Protein AF-A0A832BBE5-F1 (afdb_monomer)

Secondary structure (DSSP, 8-state):
---HHHHHHHHHHTSGGGGGGTHHHHHHHHHHHHHHHHHHHHHHHTT------STHHHHHHHHHHHHTTSS-HHHHHHHHHHHHHHHHHHHTGGGT--HHHHHHHHHHHHHHHHHHHHHHHHHHHHHHTT-

Sequence (131 aa):
MKNPIYKEEYDYIFSRKAHSVRGASVVSAFIEAQILLLAKSFLESHVVKYEPKQHQEYRQSLNVLETNGLLSKPEIRQIEAFWKERNKAIHGPFKGMTREQWGKQNNKVVDLGRPIVKVLDSKIKSQENSQ

Nearest PDB structures (foldseek):
  5xsj-assembly1_L  TM=5.127E-01  e=1.984E+00  Clostridium beijerinckii NCIMB 8052
  4k0d-assembly1_B  TM=4.909E-01  e=1.884E+00  Anaeromyxobacter dehalogenans 2CP-C
  6egc-assembly1_A  TM=4.338E-01  e=1.251E+00  synthetic construct

Foldseek 3Di:
DCPVLVVVVVVCCVDPNVVVLCLLVVLVVLLQVLLLLLLCLVCVVVVHHDDDDDPVVSVVSVCSCDVVVVDDPVLSVLVVVLVVLSCCLVCVSVVVQDPVSSSVSSVVSNVSSVVSSVSSVVSSVVSVVVD

Radius of gyration: 17.36 Å; Cα contacts (8 Å, |Δi|>4): 98; chains: 1; bounding box: 36×24×51 Å

Mean predicted aligned error: 7.31 Å

Structure (mmCIF, N/CA/C/O backbone):
data_AF-A0A832BBE5-F1
#
_entry.id   AF-A0A832BBE5-F1
#
loop_
_atom_site.group_PDB
_atom_site.id
_atom_site.type_symbol
_atom_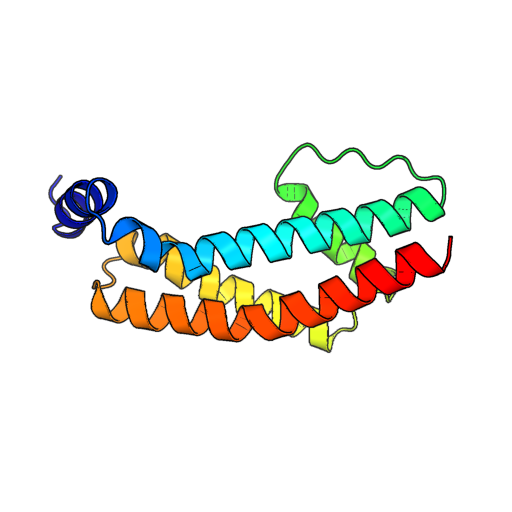site.label_atom_id
_atom_site.label_alt_id
_atom_site.label_comp_id
_atom_site.label_asym_id
_atom_site.label_entity_id
_atom_site.label_seq_id
_atom_site.pdbx_PDB_ins_code
_atom_site.Cartn_x
_atom_site.Cartn_y
_atom_site.Cartn_z
_atom_site.occupancy
_atom_site.B_iso_or_equiv
_atom_site.auth_seq_id
_atom_site.auth_comp_id
_atom_site.auth_asym_id
_atom_site.auth_atom_id
_atom_site.pdbx_PDB_model_num
ATOM 1 N N . MET A 1 1 ? 0.117 10.300 -32.029 1.00 50.59 1 MET A N 1
ATOM 2 C CA . MET A 1 1 ? 0.626 9.965 -30.680 1.00 50.59 1 MET A CA 1
ATOM 3 C C . MET A 1 1 ? 1.564 8.782 -30.791 1.00 50.59 1 MET A C 1
ATOM 5 O O . MET A 1 1 ? 1.086 7.717 -31.149 1.00 50.59 1 MET A O 1
ATOM 9 N N . LYS A 1 2 ? 2.867 8.932 -30.543 1.00 47.12 2 LYS A N 1
ATOM 10 C CA . LYS A 1 2 ? 3.761 7.766 -30.468 1.00 47.12 2 LYS A CA 1
ATOM 11 C C . LYS A 1 2 ? 4.782 7.967 -29.356 1.00 47.12 2 LYS A C 1
ATOM 13 O O . LYS A 1 2 ? 5.959 8.157 -29.615 1.00 47.12 2 LYS A O 1
ATOM 18 N N . ASN A 1 3 ? 4.297 7.958 -28.113 1.00 53.53 3 ASN A N 1
ATOM 19 C CA . ASN A 1 3 ? 5.160 7.582 -27.000 1.00 53.53 3 ASN A CA 1
ATOM 20 C C . ASN A 1 3 ? 5.612 6.137 -27.300 1.00 53.53 3 ASN A C 1
ATOM 22 O O . ASN A 1 3 ? 4.728 5.285 -27.426 1.00 53.53 3 ASN A O 1
ATOM 26 N N . PRO A 1 4 ? 6.915 5.855 -27.486 1.00 56.06 4 PRO A N 1
ATOM 27 C CA . PRO A 1 4 ? 7.409 4.510 -27.803 1.00 56.06 4 PRO A CA 1
ATOM 28 C C . PRO A 1 4 ? 6.905 3.460 -26.804 1.00 56.06 4 PRO A C 1
ATOM 30 O O . PRO A 1 4 ? 6.526 2.357 -27.190 1.00 56.06 4 PRO A O 1
ATOM 33 N N . ILE A 1 5 ? 6.739 3.883 -25.547 1.00 55.09 5 ILE A N 1
ATOM 34 C CA . ILE A 1 5 ? 6.223 3.068 -24.449 1.00 55.09 5 ILE A CA 1
ATOM 35 C C . ILE A 1 5 ? 4.761 2.663 -24.678 1.00 55.09 5 ILE A C 1
ATOM 37 O O . ILE A 1 5 ? 4.363 1.602 -24.233 1.00 55.09 5 ILE A O 1
ATOM 41 N N . TYR A 1 6 ? 3.938 3.431 -25.401 1.00 53.41 6 TYR A N 1
ATOM 42 C CA . TYR A 1 6 ? 2.527 3.063 -25.603 1.00 53.41 6 TYR A CA 1
ATOM 43 C C . TYR A 1 6 ? 2.378 1.747 -26.371 1.00 53.41 6 TYR A C 1
ATOM 45 O O . TYR A 1 6 ? 1.576 0.896 -25.993 1.00 53.41 6 TYR A O 1
ATOM 53 N N . LYS A 1 7 ? 3.153 1.579 -27.449 1.00 60.31 7 LYS A N 1
ATOM 54 C CA . LYS A 1 7 ? 3.114 0.347 -28.239 1.00 60.31 7 LYS A CA 1
ATOM 55 C C . LYS A 1 7 ? 3.739 -0.811 -27.465 1.00 60.31 7 LYS A C 1
ATOM 57 O O . LYS A 1 7 ? 3.179 -1.897 -27.467 1.00 60.31 7 LYS A O 1
ATOM 62 N N . GLU A 1 8 ? 4.825 -0.549 -26.739 1.00 60.72 8 GLU A N 1
ATOM 63 C CA . GLU A 1 8 ? 5.429 -1.538 -25.846 1.00 60.72 8 GLU A CA 1
ATOM 64 C C . GLU A 1 8 ? 4.452 -1.995 -24.755 1.00 60.72 8 GLU A C 1
ATOM 66 O O . GLU A 1 8 ? 4.295 -3.191 -24.575 1.00 60.72 8 GLU A O 1
ATOM 71 N N . GLU A 1 9 ? 3.745 -1.089 -24.074 1.00 54.31 9 GLU A N 1
ATOM 72 C CA . GLU A 1 9 ? 2.751 -1.424 -23.044 1.00 54.31 9 GLU A CA 1
ATOM 73 C C . GLU A 1 9 ? 1.535 -2.149 -23.638 1.00 54.31 9 GLU A C 1
ATOM 75 O O . GLU A 1 9 ? 1.048 -3.105 -23.036 1.00 54.31 9 GLU A O 1
ATOM 80 N N . TYR A 1 10 ? 1.078 -1.766 -24.837 1.00 62.00 10 TYR A N 1
ATOM 81 C CA . TYR A 1 10 ? 0.021 -2.481 -25.559 1.00 62.00 10 TYR A CA 1
ATOM 82 C C . TYR A 1 10 ? 0.435 -3.928 -25.860 1.00 62.00 10 TYR A C 1
ATOM 84 O O . TYR A 1 10 ? -0.231 -4.863 -25.419 1.00 62.00 10 TYR A O 1
ATOM 92 N N . ASP A 1 11 ? 1.573 -4.124 -26.528 1.00 64.69 11 ASP A N 1
ATOM 93 C CA . ASP A 1 11 ? 2.091 -5.454 -26.871 1.00 64.69 11 ASP A CA 1
ATOM 94 C C . ASP A 1 11 ? 2.392 -6.274 -25.600 1.00 64.69 11 ASP A C 1
ATOM 96 O O . ASP A 1 11 ? 2.222 -7.495 -25.559 1.00 64.69 11 ASP A O 1
ATOM 100 N N . TYR A 1 12 ? 2.787 -5.597 -24.520 1.00 62.66 12 TYR A N 1
ATOM 101 C CA . TYR A 1 12 ? 3.080 -6.212 -23.236 1.00 62.66 12 TYR A CA 1
ATOM 102 C C . TYR A 1 12 ? 1.833 -6.713 -22.502 1.00 62.66 12 TYR A C 1
ATOM 104 O O . TYR A 1 12 ? 1.886 -7.813 -21.940 1.00 62.66 12 TYR A O 1
ATOM 112 N N . ILE A 1 13 ? 0.724 -5.959 -22.512 1.00 55.66 13 ILE A N 1
ATOM 113 C CA . ILE A 1 13 ? -0.569 -6.364 -21.924 1.00 55.66 13 ILE A CA 1
ATOM 114 C C . ILE A 1 13 ? -1.029 -7.706 -22.501 1.00 55.66 13 ILE A C 1
ATOM 116 O O . ILE A 1 13 ? -1.531 -8.551 -21.760 1.00 55.66 13 ILE A O 1
ATOM 120 N N . PHE A 1 14 ? -0.798 -7.924 -23.796 1.00 59.44 14 PHE A N 1
ATOM 121 C CA . PHE A 1 14 ? -1.161 -9.155 -24.498 1.00 59.44 14 PHE A CA 1
ATOM 122 C C . PHE A 1 14 ? -0.044 -10.219 -24.503 1.00 59.44 14 PHE A C 1
ATOM 124 O O . PHE A 1 14 ? -0.167 -11.250 -25.163 1.00 59.44 14 PHE A O 1
ATOM 131 N N . SER A 1 15 ? 1.035 -10.020 -23.735 1.00 61.44 15 SER A N 1
ATOM 132 C CA . SER A 1 15 ? 2.144 -10.974 -23.601 1.00 61.44 15 SER A CA 1
ATOM 133 C C . SER A 1 15 ? 2.082 -11.779 -22.293 1.00 61.44 15 SER A C 1
ATOM 135 O O . SER A 1 15 ? 1.592 -11.308 -21.267 1.00 61.44 15 SER A O 1
ATOM 137 N N . ARG A 1 16 ? 2.717 -12.963 -22.255 1.00 57.56 16 ARG A N 1
ATOM 138 C CA . ARG A 1 16 ? 2.896 -13.757 -21.013 1.00 57.56 16 ARG A CA 1
ATOM 139 C C . ARG A 1 16 ? 3.698 -13.031 -19.919 1.00 57.56 16 ARG A C 1
ATOM 141 O O . ARG A 1 16 ? 3.708 -13.474 -18.773 1.00 57.56 16 ARG A O 1
ATOM 148 N N . LYS A 1 17 ? 4.375 -11.924 -20.246 1.00 56.06 17 LYS A N 1
ATOM 149 C CA . LYS A 1 17 ? 5.149 -11.124 -19.288 1.00 56.06 17 LYS A CA 1
ATOM 150 C C . LYS A 1 17 ? 4.250 -10.197 -18.449 1.00 56.06 17 LYS A C 1
ATOM 152 O O . LYS A 1 17 ? 4.674 -9.792 -17.373 1.00 56.06 17 LYS A O 1
ATOM 157 N N . ALA A 1 18 ? 2.993 -9.957 -18.849 1.00 54.88 18 ALA A N 1
ATOM 158 C CA . ALA A 1 18 ? 1.986 -9.179 -18.107 1.00 54.88 18 ALA A CA 1
ATOM 159 C C . ALA A 1 18 ? 1.898 -9.517 -16.602 1.00 54.88 18 ALA A C 1
ATOM 161 O O . ALA A 1 18 ? 1.662 -8.635 -15.774 1.00 54.88 18 ALA A O 1
ATOM 162 N N . HIS A 1 19 ? 2.120 -10.783 -16.237 1.00 51.19 19 HIS A N 1
ATOM 163 C CA . HIS A 1 19 ? 2.007 -11.271 -14.862 1.00 51.19 19 HIS A CA 1
ATOM 164 C C . HIS A 1 19 ? 3.112 -10.769 -13.916 1.00 51.19 19 HIS A C 1
ATOM 166 O O . HIS A 1 19 ? 2.826 -10.537 -12.744 1.00 51.19 19 HIS A O 1
ATOM 172 N N . SER A 1 20 ? 4.345 -10.539 -14.390 1.00 55.66 20 SER A N 1
ATOM 173 C CA . SER A 1 20 ? 5.463 -10.111 -13.523 1.00 55.66 20 SER A CA 1
ATOM 174 C C . SER A 1 20 ? 5.429 -8.620 -13.166 1.00 55.66 20 SER A C 1
ATOM 176 O O . SER A 1 20 ? 6.183 -8.159 -12.311 1.00 55.66 20 SER A O 1
ATOM 178 N N . VAL A 1 21 ? 4.522 -7.859 -13.784 1.00 59.62 21 VAL A N 1
ATOM 179 C CA . VAL A 1 21 ? 4.467 -6.390 -13.683 1.00 59.62 21 VAL A CA 1
ATOM 180 C C . VAL A 1 21 ? 3.638 -5.892 -12.531 1.00 59.62 21 VAL A C 1
ATOM 182 O O . VAL A 1 21 ? 3.791 -4.770 -12.062 1.00 59.62 21 VAL A O 1
ATOM 185 N N . ARG A 1 22 ? 2.722 -6.733 -12.071 1.00 69.06 22 ARG A N 1
ATOM 186 C CA . ARG A 1 22 ? 1.640 -6.300 -11.199 1.00 69.06 22 ARG A CA 1
ATOM 187 C C . ARG A 1 22 ? 2.068 -6.163 -9.741 1.00 69.06 22 ARG A C 1
ATOM 189 O O . ARG A 1 22 ? 1.218 -5.868 -8.920 1.00 69.06 22 ARG A O 1
ATOM 196 N N . GLY A 1 23 ? 3.351 -6.338 -9.411 1.00 77.44 23 GLY A N 1
ATOM 197 C CA . GLY A 1 23 ? 3.856 -6.307 -8.035 1.00 77.44 23 GLY A CA 1
ATOM 198 C C . GLY A 1 23 ? 3.444 -5.048 -7.266 1.00 77.44 23 GLY A C 1
ATOM 199 O O . GLY A 1 23 ? 2.754 -5.153 -6.255 1.00 77.44 23 GLY A O 1
ATOM 200 N N . ALA A 1 24 ? 3.792 -3.859 -7.770 1.00 83.56 24 ALA A N 1
ATOM 201 C CA . ALA A 1 24 ? 3.429 -2.591 -7.135 1.00 83.56 24 ALA A CA 1
ATOM 202 C C . ALA A 1 24 ? 1.907 -2.392 -7.048 1.00 83.56 24 ALA A C 1
ATOM 204 O O . ALA A 1 24 ? 1.408 -1.921 -6.028 1.00 83.56 24 ALA A O 1
ATOM 205 N N . SER A 1 25 ? 1.162 -2.774 -8.089 1.00 83.44 25 SER A N 1
ATOM 206 C CA . SER A 1 25 ? -0.300 -2.654 -8.122 1.00 83.44 25 SER A CA 1
ATOM 207 C C . SER A 1 25 ? -0.988 -3.595 -7.131 1.00 83.44 25 SER A C 1
ATOM 209 O O . SER A 1 25 ? -1.879 -3.165 -6.408 1.00 83.44 25 SER A O 1
ATOM 211 N N . VAL A 1 26 ? -0.558 -4.856 -7.064 1.00 82.94 26 VAL A N 1
ATOM 212 C CA . VAL A 1 26 ? -1.114 -5.883 -6.172 1.00 82.94 26 VAL A CA 1
ATOM 213 C C . VAL A 1 26 ? -0.813 -5.536 -4.723 1.00 82.94 26 VAL A C 1
ATOM 215 O O . VAL A 1 26 ? -1.729 -5.507 -3.911 1.00 82.94 26 VAL A O 1
ATOM 218 N N . VAL A 1 27 ? 0.441 -5.207 -4.400 1.00 84.88 27 VAL A N 1
ATOM 219 C CA . VAL A 1 27 ? 0.817 -4.808 -3.036 1.00 84.88 27 VAL A CA 1
ATOM 220 C C . VAL A 1 27 ? 0.084 -3.530 -2.621 1.00 84.88 27 VAL A C 1
ATOM 222 O O . VAL A 1 27 ? -0.387 -3.44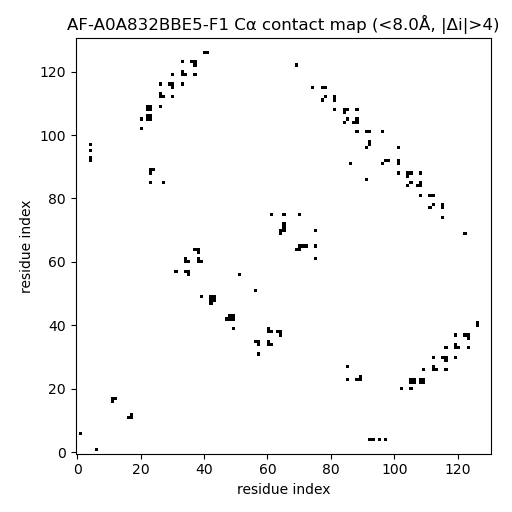5 -1.492 1.00 84.88 27 VAL A O 1
ATOM 225 N N . SER A 1 28 ? -0.091 -2.566 -3.535 1.00 88.69 28 SER A N 1
ATOM 226 C CA . SER A 1 28 ? -0.892 -1.362 -3.275 1.00 88.69 28 SER A CA 1
ATOM 227 C C . SER A 1 28 ? -2.347 -1.695 -2.958 1.00 88.69 28 SER A C 1
ATOM 229 O O . SER A 1 28 ? -2.863 -1.185 -1.971 1.00 88.69 28 SER A O 1
ATOM 231 N N . ALA A 1 29 ? -2.998 -2.526 -3.775 1.00 87.44 29 ALA A N 1
ATOM 232 C CA . ALA A 1 29 ? -4.392 -2.908 -3.563 1.00 87.44 29 ALA A CA 1
ATOM 233 C C . ALA A 1 29 ? -4.570 -3.700 -2.260 1.00 87.44 29 ALA A C 1
ATOM 235 O O . ALA A 1 29 ? -5.550 -3.509 -1.549 1.00 87.44 29 ALA A O 1
ATOM 236 N N . PHE A 1 30 ? -3.601 -4.554 -1.919 1.00 85.94 30 PHE A N 1
ATOM 237 C CA . PHE A 1 30 ? -3.637 -5.345 -0.694 1.00 85.94 30 PHE A CA 1
ATOM 238 C C . PHE A 1 30 ? -3.514 -4.471 0.559 1.00 85.94 30 PHE A C 1
ATOM 240 O O . PHE A 1 30 ? -4.342 -4.575 1.458 1.00 85.94 30 PHE A O 1
ATOM 247 N N . ILE A 1 31 ? -2.540 -3.552 0.591 1.00 90.69 31 ILE A N 1
ATOM 248 C CA . ILE A 1 31 ? -2.375 -2.591 1.696 1.00 90.69 31 ILE A CA 1
ATOM 249 C C . ILE A 1 31 ? -3.621 -1.705 1.840 1.00 90.69 31 ILE A C 1
ATOM 251 O O . ILE A 1 31 ? -4.066 -1.450 2.957 1.00 90.69 31 ILE A O 1
ATOM 255 N N . GLU A 1 32 ? -4.195 -1.245 0.725 1.00 90.56 32 GLU A N 1
ATOM 256 C CA . GLU A 1 32 ? -5.436 -0.462 0.725 1.00 90.56 32 GLU A CA 1
ATOM 257 C C . GLU A 1 32 ? -6.596 -1.246 1.346 1.00 90.56 32 GLU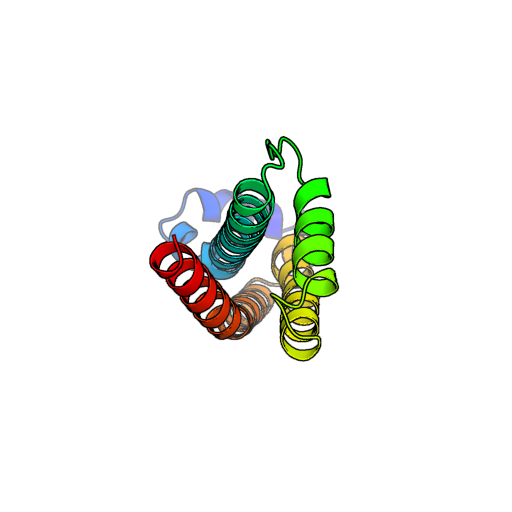 A C 1
ATOM 259 O O . GLU A 1 32 ? -7.227 -0.756 2.28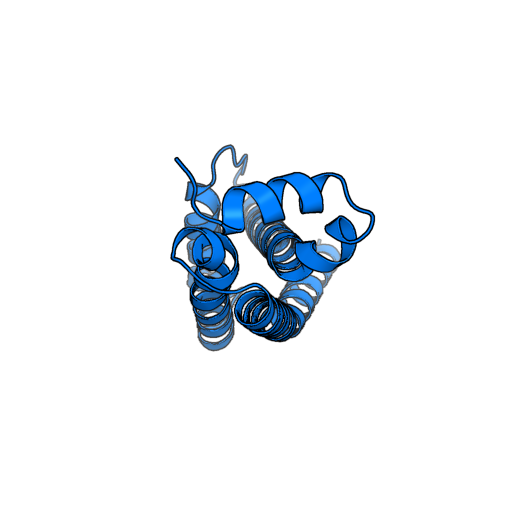1 1.00 90.56 32 GLU A O 1
ATOM 264 N N . ALA A 1 33 ? -6.815 -2.488 0.908 1.00 88.31 33 ALA A N 1
ATOM 265 C CA . ALA A 1 33 ? -7.848 -3.353 1.465 1.00 88.31 33 ALA A CA 1
ATOM 266 C C . ALA A 1 33 ? -7.647 -3.621 2.966 1.00 88.31 33 ALA A C 1
ATOM 268 O O . ALA A 1 33 ? -8.605 -3.543 3.728 1.00 88.31 33 ALA A O 1
ATOM 269 N N . GLN A 1 34 ? -6.413 -3.884 3.409 1.00 89.88 34 GLN A N 1
ATOM 270 C CA . GLN A 1 34 ? -6.103 -4.126 4.822 1.00 89.88 34 GLN A CA 1
ATOM 271 C C . GLN A 1 34 ? -6.379 -2.901 5.701 1.00 89.88 34 GLN A C 1
ATOM 273 O O . GLN A 1 34 ? -6.888 -3.041 6.809 1.00 89.88 34 GLN A O 1
ATOM 278 N N . ILE A 1 35 ? -6.069 -1.698 5.214 1.00 92.31 35 ILE A N 1
ATOM 279 C CA . ILE A 1 35 ? -6.351 -0.452 5.938 1.00 92.31 35 ILE A CA 1
ATOM 280 C C . ILE A 1 35 ? -7.854 -0.213 6.052 1.00 92.31 35 ILE A C 1
ATOM 282 O O . ILE A 1 35 ? -8.332 0.097 7.142 1.00 92.31 35 ILE A O 1
ATOM 286 N N . LEU A 1 36 ? -8.595 -0.387 4.953 1.00 90.25 36 LEU A N 1
ATOM 287 C CA . LEU A 1 36 ? -10.052 -0.258 4.957 1.00 90.25 36 LEU A CA 1
ATOM 288 C C . LEU A 1 36 ? -10.690 -1.282 5.901 1.00 90.25 36 LEU A C 1
ATOM 290 O O . LEU A 1 36 ? -11.563 -0.927 6.686 1.00 90.25 36 LEU A O 1
ATOM 294 N N . LEU A 1 37 ? -10.227 -2.534 5.858 1.00 88.69 37 LEU A N 1
ATOM 295 C CA . LEU A 1 37 ? -10.721 -3.602 6.721 1.00 88.69 37 LEU A CA 1
ATOM 296 C C . LEU A 1 37 ? -10.435 -3.308 8.194 1.00 88.69 37 LEU A C 1
ATOM 298 O O . LEU A 1 37 ? -11.346 -3.374 9.007 1.00 88.69 37 LEU A O 1
ATOM 302 N N . LEU A 1 38 ? -9.201 -2.931 8.538 1.00 90.25 38 LEU A N 1
ATOM 303 C CA . LEU A 1 38 ? -8.829 -2.640 9.922 1.00 90.25 38 LEU A CA 1
ATOM 304 C C . LEU A 1 38 ? -9.624 -1.452 10.484 1.00 90.25 38 LEU A C 1
ATOM 306 O O . LEU A 1 38 ? -10.095 -1.509 11.618 1.00 90.25 38 LEU A O 1
ATOM 310 N N . ALA A 1 39 ? -9.802 -0.391 9.690 1.00 90.50 39 ALA A N 1
ATOM 311 C CA . ALA A 1 39 ? -10.602 0.762 10.093 1.00 90.50 39 ALA A CA 1
ATOM 312 C C . ALA A 1 39 ? -12.079 0.386 10.257 1.00 90.50 39 ALA A C 1
ATOM 314 O O . ALA A 1 39 ? -12.700 0.777 11.243 1.00 90.50 39 ALA A O 1
ATOM 315 N N . LYS A 1 40 ? -12.622 -0.414 9.330 1.00 87.81 40 LYS A N 1
ATOM 316 C CA . LYS A 1 40 ? -13.985 -0.941 9.412 1.00 87.81 40 LYS A CA 1
ATOM 317 C C . LYS A 1 40 ? -14.193 -1.747 10.692 1.00 87.81 40 LYS A C 1
ATOM 319 O O . LYS A 1 40 ? -15.098 -1.418 11.448 1.00 87.81 40 LYS A O 1
ATOM 324 N N . SER A 1 41 ? -13.342 -2.739 10.956 1.00 87.12 41 SER A N 1
ATOM 325 C CA . SER A 1 41 ? -13.450 -3.595 12.141 1.00 87.12 41 SER A CA 1
ATOM 326 C C . SER A 1 41 ? -13.409 -2.783 13.433 1.00 87.12 41 SER A C 1
ATOM 328 O O . SER A 1 41 ? -14.217 -3.017 14.327 1.00 87.12 41 SER A O 1
ATOM 330 N N . PHE A 1 42 ? -12.518 -1.789 13.512 1.00 90.06 42 PHE A N 1
ATOM 331 C CA . PHE A 1 42 ? -12.453 -0.888 14.661 1.00 90.06 42 PHE A CA 1
ATOM 332 C C . PHE A 1 42 ? -13.726 -0.044 14.820 1.00 90.06 42 PHE A C 1
ATOM 334 O O . PHE A 1 42 ? -14.251 0.087 15.920 1.00 90.06 42 PHE A O 1
ATOM 341 N N . LEU A 1 43 ? -14.239 0.550 13.743 1.00 89.06 43 LEU A N 1
ATOM 342 C CA . LEU A 1 43 ? -15.444 1.380 13.812 1.00 89.06 43 LEU A CA 1
ATOM 343 C C . LEU A 1 43 ? -16.679 0.551 14.187 1.00 89.06 43 LEU A C 1
ATOM 345 O O . LEU A 1 43 ? -17.455 0.952 15.056 1.00 89.06 43 LEU A O 1
ATOM 349 N N . GLU A 1 44 ? -16.829 -0.630 13.593 1.00 87.50 44 GLU A N 1
ATOM 350 C CA . GLU A 1 44 ? -17.949 -1.529 13.872 1.00 87.50 44 GLU A CA 1
ATOM 351 C C . GLU A 1 44 ? -17.902 -2.081 15.303 1.00 87.50 44 GLU A C 1
ATOM 353 O O . GLU A 1 44 ? -18.953 -2.189 15.936 1.00 87.50 44 GLU A O 1
ATOM 358 N N . SER A 1 45 ? -16.710 -2.317 15.874 1.00 87.81 45 SER A N 1
ATOM 359 C CA . SER A 1 45 ? -16.576 -2.684 17.295 1.00 87.81 45 SER A CA 1
ATOM 360 C C . SER A 1 45 ? -17.006 -1.562 18.251 1.00 87.81 45 SER A C 1
ATOM 362 O O . SER A 1 45 ? -17.269 -1.818 19.422 1.00 87.81 45 SER A O 1
ATOM 364 N N . HIS A 1 46 ? -17.099 -0.324 17.759 1.00 86.06 46 HIS A N 1
ATOM 365 C CA . HIS A 1 46 ? -17.602 0.844 18.485 1.00 86.06 46 HIS A CA 1
ATOM 366 C C . HIS A 1 46 ? -19.018 1.242 18.036 1.00 86.06 46 HIS A C 1
ATOM 368 O O . HIS A 1 46 ? -19.441 2.379 18.236 1.00 86.06 46 HIS A O 1
ATOM 374 N N . VAL A 1 47 ? -19.770 0.304 17.443 1.00 86.44 47 VAL A N 1
ATOM 375 C CA . VAL A 1 47 ? -21.172 0.485 17.017 1.00 86.44 47 VAL A CA 1
ATOM 376 C C . VAL A 1 47 ? -21.333 1.552 15.916 1.00 86.44 47 VAL A C 1
ATOM 378 O O . VAL A 1 47 ? -22.423 2.072 15.676 1.00 86.44 47 VAL A O 1
ATOM 381 N N . VAL A 1 48 ? -20.258 1.873 15.191 1.00 84.19 48 VAL A N 1
ATOM 382 C CA . VAL A 1 48 ? -20.297 2.770 14.032 1.00 84.19 48 VAL A CA 1
ATOM 383 C C . VAL A 1 48 ? -20.432 1.936 12.762 1.00 84.19 48 VAL A C 1
ATOM 385 O O . VAL A 1 48 ? -19.533 1.185 12.394 1.00 84.19 48 VAL A O 1
ATOM 388 N N . LYS A 1 49 ? -21.551 2.094 12.048 1.00 77.44 49 LYS A N 1
ATOM 389 C CA . LYS A 1 49 ? -21.749 1.444 10.748 1.00 77.44 49 LYS A CA 1
ATOM 390 C C . LYS A 1 49 ? -20.845 2.094 9.694 1.00 77.44 49 LYS A C 1
ATOM 392 O O . LYS A 1 49 ? -21.025 3.270 9.380 1.00 77.44 49 LYS A O 1
ATOM 397 N N . TYR A 1 50 ? -19.912 1.331 9.122 1.00 74.44 50 TYR A N 1
ATOM 398 C CA . TYR A 1 50 ? -18.963 1.827 8.122 1.00 74.44 50 TYR A CA 1
ATOM 399 C C . TYR A 1 50 ? -19.134 1.118 6.766 1.00 74.44 50 TYR A C 1
ATOM 401 O O . TYR A 1 50 ? -18.804 -0.057 6.609 1.00 74.44 50 TYR A O 1
ATOM 409 N N . GLU A 1 51 ? -19.646 1.851 5.768 1.00 69.88 51 GLU A N 1
ATOM 410 C CA . GLU A 1 51 ? -19.847 1.381 4.385 1.00 69.88 51 GLU A CA 1
ATOM 411 C C . GLU A 1 51 ? -19.080 2.263 3.378 1.00 69.88 51 GLU A C 1
ATOM 413 O O . GLU A 1 51 ? -19.660 3.188 2.799 1.00 69.88 51 GLU A O 1
ATOM 418 N N . PRO A 1 52 ? -17.780 2.004 3.163 1.00 62.53 52 PRO A N 1
ATOM 419 C CA . PRO A 1 52 ? -16.969 2.755 2.210 1.00 62.53 52 PRO A CA 1
ATOM 420 C C . PRO A 1 52 ? -17.407 2.528 0.738 1.00 62.53 52 PRO A C 1
ATOM 422 O O . PRO A 1 52 ? -17.617 1.390 0.317 1.00 62.53 52 PRO A O 1
ATOM 425 N N . LYS A 1 53 ? -17.555 3.606 -0.051 1.00 65.75 53 LYS A N 1
ATOM 426 C CA . LYS A 1 53 ? -17.920 3.664 -1.482 1.00 65.75 53 LYS A CA 1
ATOM 427 C C . LYS A 1 53 ? -16.866 4.312 -2.413 1.00 65.75 53 LYS A C 1
ATOM 429 O O . LYS A 1 53 ? -17.043 4.231 -3.629 1.00 65.75 53 LYS A O 1
ATOM 434 N N . GLN A 1 54 ? -15.818 4.989 -1.928 1.00 66.19 54 GLN A N 1
ATOM 435 C CA . GLN A 1 54 ? -14.878 5.803 -2.731 1.00 66.19 54 GLN A CA 1
ATOM 436 C C . GLN A 1 54 ? -13.420 5.842 -2.222 1.00 66.19 54 GLN A C 1
ATOM 438 O O . GLN A 1 54 ? -13.142 5.881 -1.036 1.00 66.19 54 GLN A O 1
ATOM 443 N N . HIS A 1 55 ? -12.454 6.046 -3.129 1.00 56.75 55 HIS A N 1
ATOM 444 C CA . HIS A 1 55 ? -11.015 6.188 -2.815 1.00 56.75 55 HIS A CA 1
ATOM 445 C C . HIS A 1 55 ? -10.641 7.254 -1.757 1.00 56.75 55 HIS A C 1
ATOM 447 O O . HIS A 1 55 ? -9.591 7.138 -1.122 1.00 56.75 55 HIS A O 1
ATOM 453 N N . GLN A 1 56 ? -11.454 8.300 -1.544 1.00 62.16 56 GLN A N 1
ATOM 454 C CA . GLN A 1 56 ? -11.209 9.281 -0.468 1.00 62.16 56 GLN A CA 1
ATOM 455 C C . GLN A 1 56 ? -11.209 8.629 0.928 1.00 62.16 56 GLN A C 1
ATOM 457 O O . GLN A 1 56 ? -10.583 9.140 1.860 1.00 62.16 56 GLN A O 1
ATOM 462 N N . GLU A 1 57 ? -11.827 7.458 1.049 1.00 73.38 57 GLU A N 1
ATOM 463 C CA . GLU A 1 57 ? -11.947 6.692 2.284 1.00 73.38 57 GLU A CA 1
ATOM 464 C C . GLU A 1 57 ? -10.640 6.060 2.729 1.00 73.38 57 GLU A C 1
ATOM 466 O O . GLU A 1 57 ? -10.479 5.795 3.917 1.00 73.38 57 GLU A O 1
ATOM 471 N N . TYR A 1 58 ? -9.666 5.892 1.831 1.00 81.75 58 TYR A N 1
ATOM 472 C CA . TYR A 1 58 ? -8.349 5.400 2.218 1.00 81.75 58 TYR A CA 1
ATOM 473 C C . TYR A 1 58 ? -7.666 6.341 3.222 1.00 81.75 58 TYR A C 1
ATOM 475 O O . TYR A 1 58 ? -7.160 5.907 4.257 1.00 81.75 58 TYR A O 1
ATOM 483 N N . ARG A 1 59 ? -7.685 7.655 2.950 1.00 84.06 59 ARG A N 1
ATOM 484 C CA . ARG A 1 59 ? -7.098 8.655 3.858 1.00 84.06 59 ARG A CA 1
ATOM 485 C C . ARG A 1 59 ? -7.903 8.798 5.142 1.00 84.06 59 ARG A C 1
ATOM 487 O O . ARG A 1 59 ? -7.316 8.944 6.205 1.00 84.06 59 ARG A O 1
ATOM 494 N N . GLN A 1 60 ? -9.229 8.742 5.050 1.00 86.38 60 GLN A N 1
ATOM 495 C CA . GLN A 1 60 ? -10.087 8.775 6.235 1.00 86.38 60 GLN A CA 1
ATOM 496 C C . GLN A 1 60 ? -9.831 7.558 7.131 1.00 86.38 60 GLN A C 1
ATOM 498 O O . GLN A 1 60 ? -9.664 7.719 8.334 1.00 86.38 60 GLN A O 1
ATOM 503 N N . SER A 1 61 ? -9.698 6.370 6.540 1.00 90.81 61 SER A N 1
ATOM 504 C CA . SER A 1 61 ? -9.349 5.140 7.252 1.00 90.81 61 SER A CA 1
ATOM 505 C C . SER A 1 61 ? -7.988 5.255 7.923 1.00 90.81 61 SER A C 1
ATOM 507 O O . SER A 1 61 ? -7.870 4.959 9.105 1.00 90.81 61 SER A O 1
ATOM 509 N N . LEU A 1 62 ? -6.970 5.771 7.225 1.00 89.69 62 LEU A N 1
ATOM 510 C CA . LEU A 1 62 ? -5.672 6.045 7.846 1.00 89.69 62 LEU A CA 1
ATOM 511 C C . LEU A 1 62 ? -5.779 7.005 9.038 1.00 89.69 62 LEU A C 1
ATOM 513 O O . LEU A 1 62 ? -5.195 6.722 10.079 1.00 89.69 62 LEU A O 1
ATOM 517 N N . ASN A 1 63 ? -6.554 8.086 8.922 1.00 89.62 63 ASN A N 1
ATOM 518 C CA . ASN A 1 63 ? -6.749 9.037 10.019 1.00 89.62 63 ASN A CA 1
ATOM 519 C C . ASN A 1 63 ? -7.440 8.392 11.228 1.00 89.62 63 ASN A C 1
ATOM 521 O O . ASN A 1 63 ? -7.064 8.675 12.365 1.00 89.62 63 ASN A O 1
ATOM 525 N N . VAL A 1 64 ? -8.434 7.525 10.996 1.00 91.69 64 VAL A N 1
ATOM 526 C CA . VAL A 1 64 ? -9.093 6.741 12.054 1.00 91.69 64 VAL A CA 1
ATOM 527 C C . VAL A 1 64 ? -8.067 5.857 12.757 1.00 91.69 64 VAL A C 1
ATOM 529 O O . VAL A 1 64 ? -7.980 5.881 13.983 1.00 91.69 64 VAL A O 1
ATOM 532 N N . LEU A 1 65 ? -7.257 5.122 11.995 1.00 93.25 65 LEU A N 1
ATOM 533 C CA . LEU A 1 65 ? -6.251 4.217 12.546 1.00 93.25 65 LEU A CA 1
ATOM 534 C C . LEU A 1 65 ? -5.143 4.950 13.315 1.00 93.25 65 LEU A C 1
ATOM 536 O O . LEU A 1 65 ? -4.696 4.456 14.348 1.00 93.25 65 LEU A O 1
ATOM 540 N N . GLU A 1 66 ? -4.708 6.116 12.834 1.00 93.44 66 GLU A N 1
ATOM 541 C CA . GLU A 1 66 ? -3.704 6.951 13.501 1.00 93.44 66 GLU A CA 1
ATOM 542 C C . GLU A 1 66 ? -4.255 7.569 14.792 1.00 93.44 66 GLU A C 1
ATOM 544 O O . GLU A 1 66 ? -3.649 7.438 15.855 1.00 93.44 66 GLU A O 1
ATOM 549 N N . THR A 1 67 ? -5.419 8.220 14.716 1.00 92.19 67 THR A N 1
ATOM 550 C CA . THR A 1 67 ? -6.001 8.974 15.840 1.00 92.19 67 THR A CA 1
ATOM 551 C C . THR A 1 67 ? -6.349 8.065 17.016 1.00 92.19 67 THR A C 1
ATOM 553 O O . THR A 1 67 ? -6.219 8.466 18.169 1.00 92.19 67 THR A O 1
ATOM 556 N N . ASN A 1 68 ? -6.743 6.823 16.728 1.00 91.38 68 ASN A N 1
ATOM 557 C CA . ASN A 1 68 ? -7.096 5.828 17.738 1.00 91.38 68 ASN A CA 1
ATOM 558 C C . ASN A 1 68 ? -5.920 4.909 18.118 1.00 91.38 68 ASN A C 1
ATOM 560 O O . ASN A 1 68 ? -6.107 3.931 18.835 1.00 91.38 68 ASN A O 1
ATOM 564 N N . GLY A 1 69 ? -4.705 5.192 17.637 1.00 91.69 69 GLY A N 1
ATOM 565 C CA . GLY A 1 69 ? -3.493 4.472 18.034 1.00 91.69 69 GLY A CA 1
ATOM 566 C C . GLY A 1 69 ? -3.381 3.029 17.527 1.00 91.69 69 GLY A C 1
ATOM 567 O O . GLY A 1 69 ? -2.486 2.308 17.969 1.00 91.69 69 GLY A O 1
ATOM 568 N N . LEU A 1 70 ? -4.227 2.597 16.582 1.00 93.56 70 LEU A N 1
ATOM 569 C CA . LEU A 1 70 ? -4.083 1.285 15.934 1.00 93.56 70 LEU A CA 1
ATOM 570 C C . LEU A 1 70 ? -2.824 1.229 15.069 1.00 93.56 70 LEU A C 1
ATOM 572 O O . LEU A 1 70 ? -2.176 0.182 14.984 1.00 93.56 70 LEU A O 1
ATOM 576 N N . LEU A 1 71 ? -2.466 2.355 14.449 1.00 94.56 71 LEU A N 1
ATOM 577 C CA . LEU A 1 71 ? -1.198 2.545 13.757 1.00 94.56 71 LEU A CA 1
ATOM 578 C C . LEU A 1 71 ? -0.371 3.622 14.459 1.00 94.56 71 LEU A C 1
ATOM 580 O O . LEU A 1 71 ? -0.816 4.739 14.702 1.00 94.56 71 LEU A O 1
ATOM 584 N N . SER A 1 72 ? 0.872 3.275 14.755 1.00 95.12 72 SER A N 1
ATOM 585 C CA . SER A 1 72 ? 1.880 4.169 15.301 1.00 95.12 72 SER A CA 1
ATOM 586 C C . SER A 1 72 ? 2.411 5.130 14.232 1.00 95.12 72 SER A C 1
ATOM 588 O O . SER A 1 72 ? 2.422 4.836 13.035 1.00 95.12 72 SER A O 1
ATOM 590 N N . LYS A 1 73 ? 2.951 6.277 14.663 1.00 92.38 73 LYS A N 1
ATOM 591 C CA . LYS A 1 73 ? 3.567 7.261 13.752 1.00 92.38 73 LYS A CA 1
ATOM 592 C C . LYS A 1 73 ? 4.650 6.662 12.833 1.00 92.38 73 LYS A C 1
ATOM 594 O O . LYS A 1 73 ? 4.686 7.039 11.662 1.00 92.38 73 LYS A O 1
ATOM 599 N N . PRO A 1 74 ? 5.539 5.754 13.294 1.00 95.31 74 PRO A N 1
ATOM 600 C CA . PRO A 1 74 ? 6.478 5.072 12.402 1.00 95.31 74 PRO A CA 1
ATOM 601 C C . PRO A 1 74 ? 5.795 4.238 11.310 1.00 95.31 74 PRO A C 1
ATOM 603 O O . PRO A 1 74 ? 6.225 4.300 10.160 1.00 95.31 74 PRO A O 1
ATOM 606 N N . GLU A 1 75 ? 4.726 3.506 11.637 1.00 95.00 75 GLU A N 1
ATOM 607 C CA . GLU A 1 75 ? 3.964 2.702 10.667 1.00 95.00 75 GLU A CA 1
ATOM 608 C C . GLU A 1 75 ? 3.285 3.601 9.620 1.00 95.00 75 GLU A C 1
ATOM 610 O O . GLU A 1 75 ? 3.387 3.339 8.421 1.00 95.00 75 GLU A O 1
ATOM 615 N N . ILE A 1 76 ? 2.689 4.721 10.047 1.00 94.12 76 ILE A N 1
ATOM 616 C CA . ILE A 1 76 ? 2.108 5.722 9.137 1.00 94.12 76 ILE A CA 1
ATOM 617 C C . ILE A 1 76 ? 3.171 6.285 8.185 1.00 94.12 76 ILE A C 1
ATOM 619 O O . ILE A 1 76 ? 2.977 6.289 6.970 1.00 94.12 76 ILE A O 1
ATOM 623 N N . ARG A 1 77 ? 4.342 6.679 8.699 1.00 94.12 77 ARG A N 1
ATOM 624 C CA . ARG A 1 77 ? 5.447 7.182 7.860 1.00 94.12 77 ARG A CA 1
ATOM 625 C C . ARG A 1 77 ? 5.934 6.149 6.843 1.00 94.12 77 ARG A C 1
ATOM 627 O O . ARG A 1 77 ? 6.297 6.522 5.727 1.00 94.12 77 ARG A O 1
ATOM 634 N N . GLN A 1 78 ? 5.951 4.864 7.203 1.00 94.44 78 GLN A N 1
ATOM 635 C CA . GLN A 1 78 ? 6.284 3.791 6.26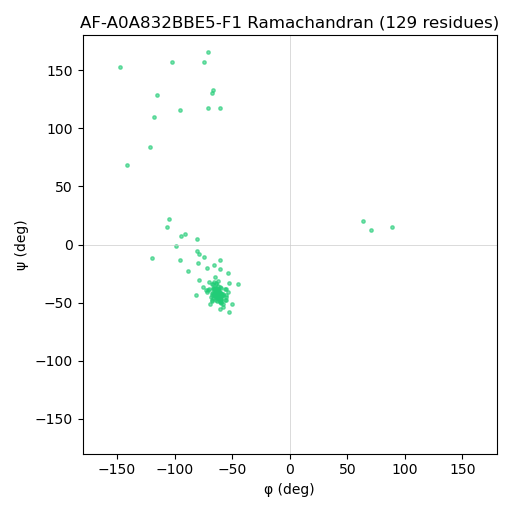1 1.00 94.44 78 GLN A CA 1
ATOM 636 C C . GLN A 1 78 ? 5.245 3.693 5.140 1.00 94.44 78 GLN A C 1
ATOM 638 O O . GLN A 1 78 ? 5.622 3.619 3.968 1.00 94.44 78 GLN A O 1
ATOM 643 N N . ILE A 1 79 ? 3.955 3.764 5.478 1.00 94.25 79 ILE A N 1
ATOM 644 C CA . ILE A 1 79 ? 2.857 3.775 4.504 1.00 94.25 79 ILE A CA 1
ATOM 645 C C . ILE A 1 79 ? 2.974 4.986 3.566 1.00 94.25 79 ILE A C 1
ATOM 647 O O . ILE A 1 79 ? 2.909 4.834 2.346 1.00 94.25 79 ILE A O 1
ATOM 651 N N . GLU A 1 80 ? 3.234 6.184 4.089 1.00 93.38 80 GLU A N 1
ATOM 652 C CA . GLU A 1 80 ? 3.438 7.388 3.272 1.00 93.38 80 GLU A CA 1
ATOM 653 C C . GLU A 1 80 ? 4.646 7.276 2.329 1.00 93.38 80 GLU A C 1
ATOM 655 O O . GLU A 1 80 ? 4.578 7.680 1.162 1.00 93.38 80 GLU A O 1
ATOM 660 N N . ALA A 1 81 ? 5.765 6.731 2.816 1.00 94.44 81 ALA A N 1
ATOM 661 C CA . ALA A 1 81 ? 6.955 6.497 2.004 1.00 94.44 81 ALA A CA 1
ATOM 662 C C . ALA A 1 81 ? 6.667 5.499 0.873 1.00 94.44 81 ALA A C 1
ATOM 664 O O . ALA A 1 81 ? 7.031 5.749 -0.281 1.00 94.44 81 ALA A O 1
ATOM 665 N N . PHE A 1 82 ? 5.948 4.417 1.181 1.00 95.00 82 PHE A N 1
ATOM 666 C CA . PHE A 1 82 ? 5.458 3.466 0.190 1.00 95.00 82 PHE A CA 1
ATOM 667 C C . PHE A 1 82 ? 4.597 4.160 -0.877 1.00 95.00 82 PHE A C 1
ATOM 669 O O . PHE A 1 82 ? 4.862 3.988 -2.067 1.00 95.00 82 PHE A O 1
ATOM 676 N N . TRP A 1 83 ? 3.640 5.013 -0.493 1.00 91.94 83 TRP A N 1
ATOM 677 C CA . TRP A 1 83 ? 2.781 5.737 -1.444 1.00 91.94 83 TRP A CA 1
ATOM 678 C C . TRP A 1 83 ? 3.553 6.628 -2.412 1.00 91.94 83 TRP A C 1
ATOM 680 O O . TRP A 1 83 ? 3.254 6.653 -3.611 1.00 91.94 83 TRP A O 1
ATOM 690 N N . LYS A 1 84 ? 4.567 7.345 -1.916 1.00 93.75 84 LYS A N 1
ATOM 691 C CA . LYS A 1 84 ? 5.428 8.192 -2.755 1.00 93.75 84 LYS A CA 1
ATOM 692 C C . LYS A 1 84 ? 6.113 7.369 -3.845 1.00 93.75 84 LYS A C 1
ATOM 694 O O . LYS A 1 84 ? 6.128 7.774 -5.007 1.00 93.75 84 LYS A O 1
ATOM 699 N N . GLU A 1 85 ? 6.644 6.204 -3.491 1.00 94.81 85 GLU A N 1
ATOM 700 C CA . GLU A 1 85 ? 7.331 5.313 -4.431 1.00 94.81 85 GLU A CA 1
ATOM 701 C C . GLU A 1 85 ? 6.356 4.564 -5.353 1.00 94.81 85 GLU A C 1
ATOM 703 O O . GLU A 1 85 ? 6.629 4.411 -6.546 1.00 94.81 85 GLU A O 1
ATOM 708 N N . ARG A 1 86 ? 5.184 4.170 -4.846 1.00 92.12 86 ARG A N 1
ATOM 709 C CA . ARG A 1 86 ? 4.091 3.561 -5.618 1.00 92.12 86 ARG A CA 1
ATOM 710 C C . ARG A 1 86 ? 3.601 4.487 -6.724 1.00 92.12 86 ARG A C 1
ATOM 712 O O . ARG A 1 86 ? 3.429 4.050 -7.860 1.00 92.12 86 ARG A O 1
ATOM 719 N N . ASN A 1 87 ? 3.451 5.779 -6.439 1.00 91.06 87 ASN A N 1
ATOM 720 C CA . ASN A 1 87 ? 3.055 6.760 -7.450 1.00 91.06 87 ASN A CA 1
ATOM 721 C C . ASN A 1 87 ? 4.098 6.903 -8.566 1.00 91.06 87 ASN A C 1
ATOM 723 O O . ASN A 1 87 ? 3.724 7.079 -9.726 1.00 91.06 87 ASN A O 1
ATOM 727 N N . LYS A 1 88 ? 5.394 6.767 -8.252 1.00 91.38 88 LYS A N 1
ATOM 728 C CA . LYS A 1 88 ? 6.451 6.706 -9.273 1.00 91.38 88 LYS A CA 1
ATOM 729 C C . LYS A 1 88 ? 6.348 5.433 -10.112 1.00 91.38 88 LYS A C 1
ATOM 731 O O . LYS A 1 88 ? 6.487 5.522 -11.322 1.00 91.38 88 LYS A O 1
ATOM 736 N N . ALA A 1 89 ? 6.075 4.275 -9.506 1.00 88.88 89 ALA A N 1
ATOM 737 C CA . ALA A 1 89 ? 5.934 3.016 -10.246 1.00 88.88 89 ALA A CA 1
ATOM 738 C C . ALA A 1 89 ? 4.729 3.019 -11.201 1.00 88.88 89 ALA A C 1
ATOM 740 O O . ALA A 1 89 ? 4.828 2.516 -12.315 1.00 88.88 89 ALA A O 1
ATOM 741 N N . ILE A 1 90 ? 3.601 3.599 -10.781 1.00 86.25 90 ILE A N 1
ATOM 742 C CA . ILE A 1 90 ? 2.355 3.593 -11.565 1.00 86.25 90 ILE A CA 1
ATOM 743 C C . ILE A 1 90 ? 2.349 4.677 -12.636 1.00 86.25 90 ILE A C 1
ATOM 745 O O . ILE A 1 90 ? 1.953 4.422 -13.768 1.00 86.25 90 ILE A O 1
ATOM 749 N N . HIS A 1 91 ? 2.794 5.889 -12.300 1.00 85.75 91 HIS A N 1
ATOM 750 C CA . HIS A 1 91 ? 2.760 7.009 -13.242 1.00 85.75 91 HIS A CA 1
ATOM 751 C C . HIS A 1 91 ? 4.074 7.207 -14.006 1.00 85.75 91 HIS A C 1
ATOM 753 O O . HIS A 1 91 ? 4.098 7.944 -14.986 1.00 85.75 91 HIS A O 1
ATOM 759 N N . GLY A 1 92 ? 5.162 6.567 -13.573 1.00 84.94 92 GLY A N 1
ATOM 760 C CA . GLY A 1 92 ? 6.495 6.673 -14.168 1.00 84.94 92 GLY A CA 1
ATOM 761 C C . GLY A 1 92 ? 6.547 6.346 -15.659 1.00 84.94 92 GLY A C 1
ATOM 762 O O . GLY A 1 92 ? 7.093 7.164 -16.401 1.00 84.94 92 GLY A O 1
ATOM 763 N N . PRO A 1 93 ? 5.952 5.234 -16.136 1.00 82.62 93 PRO A N 1
ATOM 764 C CA . PRO A 1 93 ? 5.938 4.903 -17.565 1.00 82.62 93 PRO A CA 1
ATOM 765 C C . PRO A 1 93 ? 5.329 6.018 -18.427 1.00 82.62 93 PRO A C 1
ATOM 767 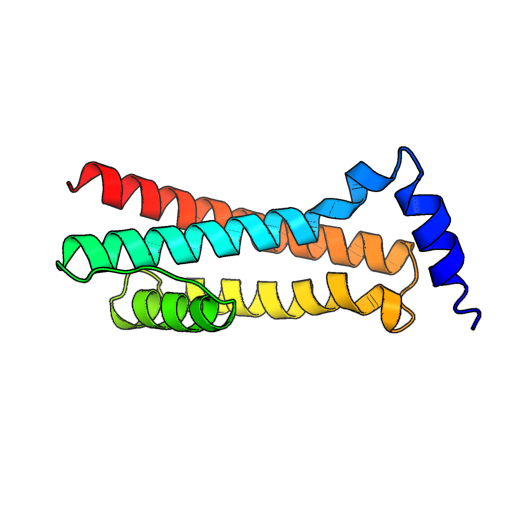O O . PRO A 1 93 ? 5.861 6.376 -19.475 1.00 82.62 93 PRO A O 1
ATOM 770 N 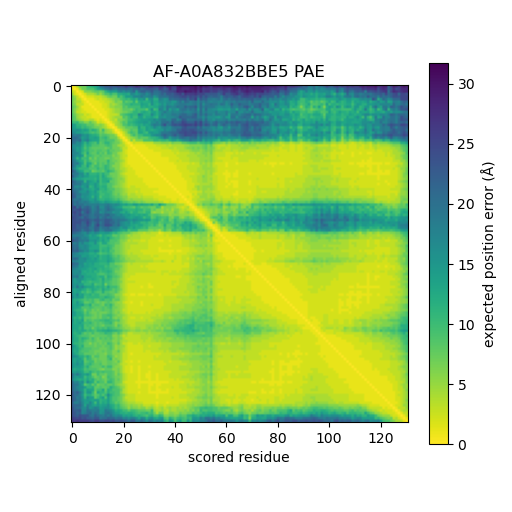N . PHE A 1 94 ? 4.270 6.668 -17.935 1.00 80.50 94 PHE A N 1
ATOM 771 C CA . PHE A 1 94 ? 3.624 7.795 -18.618 1.00 80.50 94 PHE A CA 1
ATOM 772 C C . PHE A 1 94 ? 4.431 9.101 -18.554 1.00 80.50 94 PHE A C 1
ATOM 774 O O . PHE A 1 94 ? 4.113 10.053 -19.261 1.00 80.50 94 PHE A O 1
ATOM 781 N N . LYS A 1 95 ? 5.480 9.148 -17.726 1.00 85.06 95 LYS A N 1
ATOM 782 C CA . LYS A 1 95 ? 6.404 10.280 -17.562 1.00 85.06 95 LYS A CA 1
ATOM 783 C C . LYS A 1 95 ? 7.782 10.024 -18.189 1.00 85.06 95 LYS A C 1
ATOM 785 O O . LYS A 1 95 ? 8.724 10.746 -17.883 1.00 85.06 95 LYS A O 1
ATOM 790 N N . GLY A 1 96 ? 7.906 9.012 -19.053 1.00 80.44 96 GLY A N 1
ATOM 791 C CA . GLY A 1 96 ? 9.139 8.723 -19.796 1.00 80.44 96 GLY A CA 1
ATOM 792 C C . GLY A 1 96 ? 10.130 7.793 -19.086 1.00 80.44 96 GLY A C 1
ATOM 793 O O . GLY A 1 96 ? 11.285 7.720 -19.493 1.00 80.44 96 GLY A O 1
ATOM 794 N N . MET A 1 97 ? 9.706 7.081 -18.037 1.00 85.31 97 MET A N 1
ATOM 795 C CA . MET A 1 97 ? 10.521 6.045 -17.392 1.00 85.31 97 MET A CA 1
ATOM 796 C C . MET A 1 97 ? 10.717 4.848 -18.330 1.00 85.31 97 MET A C 1
ATOM 798 O O . MET A 1 97 ? 9.740 4.311 -18.849 1.00 85.31 97 MET A O 1
ATOM 802 N N . THR A 1 98 ? 11.959 4.391 -18.514 1.00 85.50 98 THR A N 1
ATOM 803 C CA . THR A 1 98 ? 12.236 3.193 -19.323 1.00 85.50 98 THR A CA 1
ATOM 804 C C . THR A 1 98 ? 11.772 1.923 -18.619 1.00 85.50 98 THR A C 1
ATOM 806 O O . THR A 1 98 ? 11.546 1.898 -17.406 1.00 85.50 98 THR A O 1
ATOM 809 N N . ARG A 1 99 ? 11.694 0.814 -19.360 1.00 79.31 99 ARG A N 1
ATOM 810 C CA . ARG A 1 99 ? 11.247 -0.462 -18.801 1.00 79.31 99 ARG A CA 1
ATOM 811 C C . ARG A 1 99 ? 12.141 -0.999 -17.683 1.00 79.31 99 ARG A C 1
ATOM 813 O O . ARG A 1 99 ? 11.640 -1.530 -16.695 1.00 79.31 99 ARG A O 1
ATOM 820 N N . GLU A 1 100 ? 13.454 -0.854 -17.825 1.00 85.44 100 GLU A N 1
ATOM 821 C CA . GLU A 1 100 ? 14.415 -1.281 -16.805 1.00 85.44 100 GLU A CA 1
ATOM 822 C C . GLU A 1 100 ? 14.293 -0.426 -15.536 1.00 85.44 100 GLU A C 1
ATOM 824 O O . GLU A 1 100 ? 14.258 -0.955 -14.422 1.00 85.44 100 GLU A O 1
ATOM 829 N N . GLN A 1 101 ? 14.162 0.894 -15.700 1.00 88.50 101 GLN A N 1
ATOM 830 C CA . GLN A 1 101 ? 13.924 1.820 -14.592 1.00 88.50 101 GLN A CA 1
ATOM 831 C C . GLN A 1 101 ? 12.605 1.500 -13.883 1.00 88.50 101 GLN A C 1
ATOM 833 O O . GLN A 1 101 ? 12.559 1.455 -12.653 1.00 88.50 101 GLN A O 1
ATOM 838 N N . TRP 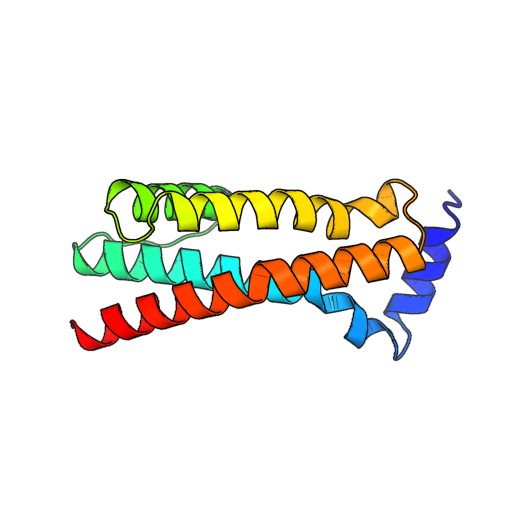A 1 102 ? 11.558 1.206 -14.656 1.00 87.88 102 TRP A N 1
ATOM 839 C CA . TRP A 1 102 ? 10.265 0.792 -14.134 1.00 87.88 102 TRP A CA 1
ATOM 840 C C . TRP A 1 102 ? 10.360 -0.521 -13.353 1.00 87.88 102 TRP A C 1
ATOM 842 O O . TRP A 1 102 ? 9.852 -0.594 -12.238 1.00 87.88 102 TRP A O 1
ATOM 852 N N . GLY A 1 103 ? 11.078 -1.527 -13.863 1.00 86.00 103 GLY A N 1
ATOM 853 C CA . GLY A 1 103 ? 11.294 -2.794 -13.157 1.00 86.00 103 GLY A CA 1
ATOM 854 C C . GLY A 1 103 ? 11.993 -2.608 -11.805 1.00 86.00 103 GLY A C 1
ATOM 855 O O . GLY A 1 103 ? 11.542 -3.152 -10.795 1.00 86.00 103 GLY A O 1
ATOM 856 N N . LYS A 1 104 ? 13.040 -1.772 -11.755 1.00 90.25 104 LYS A N 1
ATOM 857 C CA . LYS A 1 104 ? 13.731 -1.407 -10.503 1.00 90.25 104 LYS A CA 1
ATOM 858 C C . LYS A 1 104 ? 12.792 -0.684 -9.531 1.00 90.25 104 LYS A C 1
ATOM 860 O O . LYS A 1 104 ? 12.746 -1.026 -8.350 1.00 90.25 104 LYS A O 1
ATOM 865 N N . GLN A 1 105 ? 12.008 0.273 -10.028 1.00 91.88 105 GLN A N 1
ATOM 866 C CA . GLN A 1 105 ? 11.038 1.010 -9.219 1.00 91.88 105 GLN A CA 1
ATOM 867 C C . GLN A 1 105 ? 9.920 0.097 -8.688 1.00 91.88 105 GLN A C 1
ATOM 869 O O . GLN A 1 105 ? 9.543 0.205 -7.524 1.00 91.88 105 GLN A O 1
ATOM 874 N N . ASN A 1 106 ? 9.411 -0.826 -9.505 1.00 89.12 106 ASN A N 1
ATOM 875 C CA . ASN A 1 106 ? 8.389 -1.792 -9.112 1.00 89.12 106 ASN A CA 1
ATOM 876 C C . ASN A 1 106 ? 8.889 -2.715 -7.992 1.00 89.12 106 ASN A C 1
ATOM 878 O O . ASN A 1 106 ? 8.197 -2.882 -6.990 1.00 89.12 106 ASN A O 1
ATOM 882 N N . ASN A 1 107 ? 10.108 -3.250 -8.114 1.00 88.75 107 ASN A N 1
ATOM 883 C CA . ASN A 1 107 ? 10.708 -4.089 -7.072 1.00 88.75 107 ASN A CA 1
ATOM 884 C C . ASN A 1 107 ? 10.888 -3.319 -5.760 1.00 88.75 107 ASN A C 1
ATOM 886 O O . ASN A 1 107 ? 10.482 -3.806 -4.709 1.00 88.75 107 ASN A O 1
ATOM 890 N N . LYS A 1 108 ? 11.378 -2.075 -5.829 1.00 92.81 108 LYS A N 1
ATOM 891 C CA . LYS A 1 108 ? 11.483 -1.194 -4.658 1.00 92.81 108 LYS A CA 1
ATOM 892 C C . LYS A 1 108 ? 10.137 -1.016 -3.948 1.00 92.81 108 LYS A C 1
ATOM 894 O O . LYS A 1 108 ? 10.081 -1.065 -2.723 1.00 92.81 108 LYS A O 1
ATOM 899 N N . VAL A 1 109 ? 9.051 -0.817 -4.697 1.00 92.00 109 VAL A N 1
ATOM 900 C CA . VAL A 1 109 ? 7.701 -0.683 -4.119 1.00 92.00 109 VAL A CA 1
ATOM 901 C C . VAL A 1 109 ? 7.250 -1.979 -3.451 1.00 92.00 109 VAL A C 1
ATOM 903 O O . VAL A 1 109 ? 6.706 -1.933 -2.350 1.00 92.00 109 VAL A O 1
ATOM 906 N N . VAL A 1 110 ? 7.503 -3.132 -4.074 1.00 87.38 110 VAL A N 1
ATOM 907 C CA . VAL A 1 110 ? 7.197 -4.441 -3.477 1.00 87.38 110 VAL A CA 1
ATOM 908 C C . VAL A 1 110 ? 7.964 -4.639 -2.168 1.00 87.38 110 VAL A C 1
ATOM 910 O O . VAL A 1 110 ? 7.363 -5.029 -1.167 1.00 87.38 110 VAL A O 1
ATOM 913 N N . ASP A 1 111 ? 9.259 -4.327 -2.144 1.00 89.25 111 ASP A N 1
ATOM 914 C CA . ASP A 1 111 ? 10.096 -4.490 -0.954 1.00 89.25 111 ASP A CA 1
ATOM 915 C C . ASP A 1 111 ? 9.686 -3.555 0.187 1.00 89.25 111 ASP A C 1
ATOM 917 O O . ASP A 1 111 ? 9.649 -3.984 1.339 1.00 89.25 111 ASP A O 1
ATOM 921 N N . LEU A 1 112 ? 9.285 -2.318 -0.125 1.00 92.69 112 LEU A N 1
ATOM 922 C CA . LEU A 1 112 ? 8.711 -1.393 0.857 1.00 92.69 112 LEU A CA 1
ATOM 923 C C . LEU A 1 112 ? 7.352 -1.863 1.388 1.00 92.69 112 LEU A C 1
ATOM 925 O O . LEU A 1 112 ? 7.053 -1.668 2.563 1.00 92.69 112 LEU A O 1
ATOM 929 N N . GLY A 1 113 ? 6.518 -2.468 0.540 1.00 89.00 113 GLY A N 1
ATOM 930 C CA . GLY A 1 113 ? 5.167 -2.868 0.929 1.00 89.00 113 GLY A CA 1
ATOM 931 C C . GLY A 1 113 ? 5.101 -4.162 1.743 1.00 89.00 113 GLY A C 1
ATOM 932 O O . GLY A 1 113 ? 4.248 -4.286 2.615 1.00 89.00 113 GLY A O 1
ATOM 933 N N . ARG A 1 114 ? 6.017 -5.116 1.533 1.00 89.00 114 ARG A N 1
ATOM 934 C CA . ARG A 1 114 ? 6.071 -6.388 2.288 1.00 89.00 114 ARG A CA 1
ATOM 935 C C . ARG A 1 114 ? 6.013 -6.236 3.819 1.00 89.00 114 ARG A C 1
ATOM 937 O O . ARG A 1 114 ? 5.201 -6.933 4.429 1.00 89.00 114 ARG A O 1
ATOM 944 N N . PRO A 1 115 ? 6.839 -5.396 4.475 1.00 90.75 115 PRO A N 1
ATOM 945 C CA . PRO A 1 115 ? 6.755 -5.219 5.925 1.00 90.75 115 PRO A CA 1
ATOM 946 C C . PRO A 1 115 ? 5.426 -4.590 6.360 1.00 90.75 115 PRO A C 1
ATOM 948 O O . PRO A 1 115 ? 4.859 -5.033 7.355 1.00 90.75 115 PRO A O 1
ATOM 951 N N . ILE A 1 116 ? 4.887 -3.638 5.589 1.00 92.38 116 ILE A N 1
ATOM 952 C CA . ILE A 1 116 ? 3.589 -3.000 5.866 1.00 92.38 116 ILE A CA 1
ATOM 953 C C . ILE A 1 116 ? 2.476 -4.051 5.867 1.00 92.38 116 ILE A C 1
ATOM 955 O O . ILE A 1 116 ? 1.706 -4.133 6.820 1.00 92.38 116 ILE A O 1
ATOM 959 N N . VAL A 1 117 ? 2.440 -4.903 4.839 1.00 88.38 117 VAL A N 1
ATOM 960 C CA . VAL A 1 117 ? 1.457 -5.988 4.721 1.00 88.38 117 VAL A CA 1
ATOM 961 C C . VAL A 1 117 ? 1.479 -6.901 5.946 1.00 88.38 117 VAL A C 1
ATOM 963 O O . VAL A 1 117 ? 0.423 -7.219 6.488 1.00 88.38 117 VAL A O 1
ATOM 966 N N . LYS A 1 118 ? 2.672 -7.299 6.409 1.00 86.19 118 LYS A N 1
ATOM 967 C CA . LYS A 1 118 ? 2.829 -8.162 7.592 1.00 86.19 118 LYS A CA 1
ATOM 968 C C . LYS A 1 118 ? 2.307 -7.501 8.867 1.00 86.19 118 LYS A C 1
ATOM 970 O O . LYS A 1 118 ? 1.642 -8.156 9.665 1.00 86.19 118 LYS A O 1
ATOM 975 N N . VAL A 1 119 ? 2.619 -6.220 9.062 1.00 92.69 119 VAL A N 1
ATOM 976 C CA . VAL A 1 119 ? 2.177 -5.453 10.233 1.00 92.69 119 VAL A CA 1
ATOM 977 C C . VAL A 1 119 ? 0.656 -5.324 10.254 1.00 92.69 119 VAL A C 1
ATOM 979 O O . VAL A 1 119 ? 0.034 -5.599 11.279 1.00 92.69 119 VAL A O 1
ATOM 982 N N . LEU A 1 120 ? 0.053 -4.952 9.122 1.00 89.44 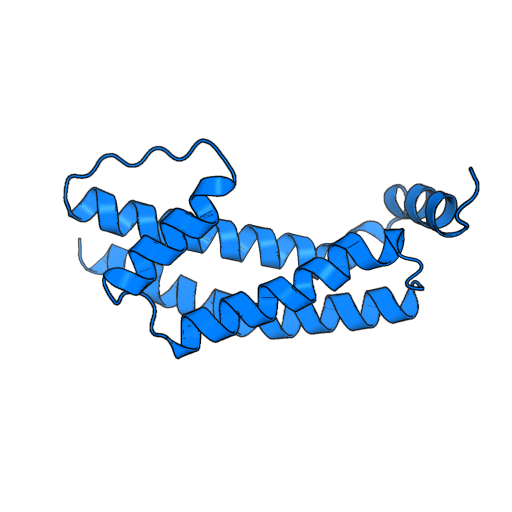120 LEU A N 1
ATOM 983 C CA . LEU A 1 120 ? -1.396 -4.802 9.015 1.00 89.44 120 LEU A CA 1
ATOM 984 C C . LEU A 1 120 ? -2.126 -6.138 9.206 1.00 89.44 120 LEU A C 1
ATOM 986 O O . LEU A 1 120 ? -3.107 -6.184 9.941 1.00 89.44 120 LEU A O 1
ATOM 990 N N . ASP A 1 121 ? -1.620 -7.228 8.622 1.00 85.81 121 ASP A N 1
ATOM 991 C CA . ASP A 1 121 ? -2.198 -8.573 8.770 1.00 85.81 121 ASP A CA 1
ATOM 992 C C . ASP A 1 121 ? -2.201 -9.045 10.232 1.00 85.81 121 ASP A C 1
ATOM 994 O O . ASP A 1 121 ? -3.205 -9.548 10.732 1.00 85.81 121 ASP A O 1
ATOM 998 N N . SER A 1 122 ? -1.095 -8.815 10.948 1.00 88.81 122 SER A N 1
ATOM 999 C CA . SER A 1 122 ? -0.990 -9.124 12.379 1.00 88.81 122 SER A CA 1
ATOM 1000 C C . SER A 1 122 ? -2.030 -8.362 13.209 1.00 88.81 122 SER A C 1
ATOM 1002 O O . SER A 1 122 ? -2.696 -8.938 14.071 1.00 88.81 122 SER A O 1
ATOM 1004 N N . LYS A 1 123 ? -2.224 -7.070 12.913 1.00 91.38 123 LYS A N 1
ATOM 1005 C CA . LYS A 1 123 ? -3.210 -6.231 13.607 1.00 91.38 123 LYS A CA 1
ATOM 1006 C C . LYS A 1 123 ? -4.642 -6.670 13.312 1.00 91.38 123 LYS A C 1
ATOM 1008 O O . LYS A 1 123 ? -5.430 -6.755 14.247 1.00 91.38 123 LYS A O 1
ATOM 1013 N N . ILE A 1 124 ? -4.960 -7.015 12.064 1.00 86.12 124 ILE A N 1
ATOM 1014 C CA . ILE A 1 124 ? -6.279 -7.548 11.687 1.00 86.12 124 ILE A CA 1
ATOM 1015 C C . ILE A 1 124 ? -6.585 -8.817 12.495 1.00 86.12 124 ILE A C 1
ATOM 1017 O O . ILE A 1 124 ? -7.593 -8.864 13.193 1.00 86.12 124 ILE A O 1
ATOM 1021 N N . LYS A 1 125 ? -5.662 -9.786 12.518 1.00 80.44 125 LYS A N 1
ATOM 1022 C CA . LYS A 1 125 ? -5.820 -11.028 13.298 1.00 80.44 125 LYS A CA 1
ATOM 1023 C C . LYS A 1 125 ? -5.983 -10.786 14.797 1.00 80.44 125 LYS A C 1
ATOM 1025 O O . LYS A 1 125 ? -6.728 -11.493 15.465 1.00 80.44 125 LYS A O 1
ATOM 1030 N N . SER A 1 126 ? -5.280 -9.797 15.351 1.00 83.38 126 SER A N 1
ATOM 1031 C CA . SER A 1 126 ? -5.421 -9.458 16.773 1.00 83.38 126 SER A CA 1
ATOM 1032 C C . SER A 1 126 ? -6.810 -8.907 17.120 1.00 83.38 126 SER A C 1
ATOM 1034 O O . SER A 1 126 ? -7.308 -9.168 18.213 1.00 83.38 126 SER A O 1
ATOM 1036 N N . GLN A 1 127 ? -7.447 -8.189 16.188 1.00 75.12 127 GLN A N 1
ATOM 1037 C CA . GLN A 1 127 ? -8.800 -7.656 16.368 1.00 75.12 127 GLN A CA 1
ATOM 1038 C C . GLN A 1 127 ? -9.851 -8.768 16.296 1.00 75.12 127 GLN A C 1
ATOM 1040 O O . GLN A 1 127 ? -10.767 -8.773 17.108 1.00 75.12 127 GLN A O 1
ATOM 1045 N N . GLU A 1 128 ? -9.685 -9.738 15.392 1.00 71.50 128 GLU A N 1
ATOM 1046 C CA . GLU A 1 128 ? -10.584 -10.900 15.283 1.00 71.50 128 GLU A CA 1
ATOM 1047 C C . GLU A 1 128 ? -10.590 -11.759 16.555 1.00 71.50 128 GLU A C 1
ATOM 1049 O O . GLU A 1 128 ? -11.636 -12.247 16.957 1.00 71.50 128 GLU A O 1
ATOM 1054 N N . ASN A 1 129 ? -9.443 -11.900 17.227 1.00 66.81 129 ASN A N 1
ATOM 1055 C CA . ASN A 1 129 ? -9.335 -12.676 18.471 1.00 66.81 129 ASN A CA 1
ATOM 1056 C C . ASN A 1 129 ? -9.796 -11.918 19.732 1.00 66.81 129 ASN A C 1
ATOM 1058 O O . ASN A 1 129 ? -9.773 -12.492 20.819 1.00 66.81 129 ASN A O 1
ATOM 1062 N N . SER A 1 130 ? -10.126 -10.628 19.615 1.00 58.47 130 SER A N 1
ATOM 1063 C CA . SER A 1 130 ? -10.598 -9.797 20.737 1.00 58.47 130 SER A CA 1
ATOM 1064 C C . SER A 1 130 ? -12.129 -9.653 20.774 1.00 58.47 130 SER A C 1
ATOM 1066 O O . SER A 1 130 ? -12.644 -8.975 21.663 1.00 58.47 130 SER A O 1
ATOM 1068 N N . GLN A 1 131 ? -12.827 -10.249 19.801 1.00 53.16 131 GLN A N 1
ATOM 1069 C CA . GLN A 1 131 ? -14.289 -10.329 19.692 1.00 53.16 131 GLN A CA 1
ATOM 1070 C C . GLN A 1 131 ? -14.791 -11.684 20.195 1.00 53.16 131 GLN A C 1
ATOM 1072 O O . GLN A 1 131 ? -15.896 -11.699 20.780 1.00 53.16 131 GLN A O 1
#

pLDDT: mean 81.25, std 13.52, range [47.12, 95.31]

Solvent-accessible surface area (backbone atoms only — not comparable to full-atom values): 7378 Å² total; per-residue (Å²): 141,80,61,72,61,56,59,52,52,53,58,34,66,79,33,91,64,45,73,79,66,43,48,36,58,50,48,49,52,49,48,51,50,48,45,49,48,46,33,37,56,54,36,45,77,68,75,37,90,71,82,89,87,56,80,74,46,57,60,53,24,49,51,52,28,44,77,69,60,78,38,50,73,70,56,51,53,50,53,54,52,36,50,60,44,39,50,46,43,71,50,28,60,83,71,72,45,49,72,68,58,41,52,54,39,26,51,52,27,36,64,55,37,52,62,53,46,52,55,48,52,52,53,46,55,55,53,64,75,73,110